Protein AF-A0A7W2JRB6-F1 (afdb_monomer)

Structure (mmCIF, N/CA/C/O backbone):
data_AF-A0A7W2JRB6-F1
#
_entry.id   AF-A0A7W2JRB6-F1
#
loop_
_atom_site.group_PDB
_atom_site.id
_atom_site.type_symbol
_atom_site.label_atom_id
_atom_site.label_alt_id
_atom_site.label_comp_id
_atom_site.label_asym_id
_atom_site.label_entity_id
_atom_site.label_seq_id
_atom_site.pdbx_PDB_ins_code
_atom_site.Cartn_x
_atom_site.Cartn_y
_atom_site.Cartn_z
_atom_site.occupancy
_atom_site.B_iso_or_equiv
_atom_site.auth_seq_id
_atom_site.auth_comp_id
_atom_site.auth_asym_id
_atom_site.auth_atom_id
_atom_site.pdbx_PDB_model_num
ATOM 1 N N . MET A 1 1 ? 20.382 -13.571 -6.215 1.00 71.69 1 MET A N 1
ATOM 2 C CA . MET A 1 1 ? 20.059 -13.081 -7.576 1.00 71.69 1 MET A CA 1
ATOM 3 C C . MET A 1 1 ? 20.566 -11.650 -7.695 1.00 71.69 1 MET A C 1
ATOM 5 O O . MET A 1 1 ? 20.358 -10.904 -6.752 1.00 71.69 1 MET A O 1
ATOM 9 N N . SER A 1 2 ? 21.285 -11.275 -8.760 1.00 89.62 2 SER A N 1
ATOM 10 C CA . SER A 1 2 ? 21.800 -9.899 -8.916 1.00 89.62 2 SER A CA 1
ATOM 11 C C . SER A 1 2 ? 20.791 -8.989 -9.627 1.00 89.62 2 SER A C 1
ATOM 13 O O . SER A 1 2 ? 19.946 -9.481 -10.375 1.00 89.62 2 SER A O 1
ATOM 15 N N . LEU A 1 3 ? 20.905 -7.663 -9.458 1.00 87.94 3 LEU A N 1
ATOM 16 C CA . LEU A 1 3 ? 20.039 -6.690 -10.149 1.00 87.94 3 LEU A CA 1
ATOM 17 C C . LEU A 1 3 ? 20.168 -6.748 -11.674 1.00 87.94 3 LEU A C 1
ATOM 19 O O . LEU A 1 3 ? 19.188 -6.526 -12.379 1.00 87.94 3 LEU A O 1
ATOM 23 N N . LYS A 1 4 ? 21.360 -7.075 -12.189 1.00 90.12 4 LYS A N 1
ATOM 24 C CA . LYS A 1 4 ? 21.578 -7.273 -13.629 1.00 90.12 4 LYS A CA 1
ATOM 25 C C . LYS A 1 4 ? 20.821 -8.501 -14.133 1.00 90.12 4 LYS A C 1
ATOM 27 O O . LYS A 1 4 ? 20.047 -8.376 -15.071 1.00 90.12 4 LYS A O 1
ATOM 32 N N . MET A 1 5 ? 20.947 -9.636 -13.441 1.00 89.19 5 MET A N 1
ATOM 33 C CA . MET A 1 5 ? 20.232 -10.867 -13.803 1.00 89.19 5 MET A CA 1
ATOM 34 C C . MET A 1 5 ? 18.711 -10.727 -13.663 1.00 89.19 5 MET A C 1
ATOM 36 O O . MET A 1 5 ? 17.958 -11.268 -14.468 1.00 89.19 5 MET A O 1
ATOM 40 N N . LEU A 1 6 ? 18.241 -10.010 -12.639 1.00 89.31 6 LEU A N 1
ATOM 41 C CA . LEU A 1 6 ? 16.820 -9.706 -12.470 1.00 89.31 6 LEU A CA 1
ATOM 42 C C . LEU A 1 6 ? 16.317 -8.772 -13.574 1.00 89.31 6 LEU A C 1
ATOM 44 O O . LEU A 1 6 ? 15.233 -8.995 -14.104 1.00 89.31 6 LEU A O 1
ATOM 48 N N . GLY A 1 7 ? 17.117 -7.778 -13.961 1.00 89.88 7 GLY A N 1
ATOM 49 C CA . GLY A 1 7 ? 16.800 -6.890 -15.071 1.00 89.88 7 GLY A CA 1
ATOM 50 C C . GLY A 1 7 ? 16.707 -7.607 -16.415 1.00 89.88 7 GLY A C 1
ATOM 51 O O . GLY A 1 7 ? 15.750 -7.392 -17.156 1.00 89.88 7 GLY A O 1
ATOM 52 N N . GL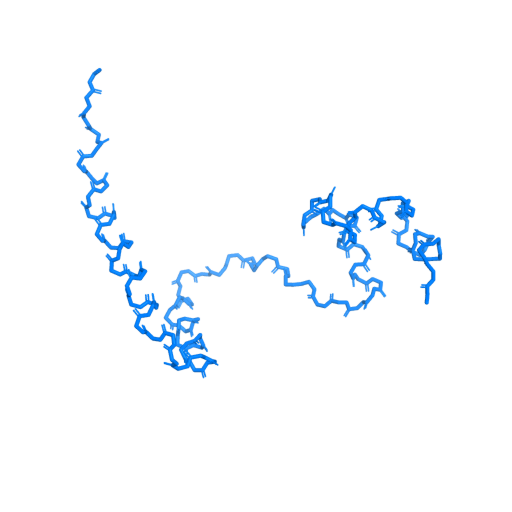U A 1 8 ? 17.636 -8.524 -16.689 1.00 91.31 8 GLU A N 1
ATOM 53 C CA . GLU A 1 8 ? 17.609 -9.381 -17.880 1.00 91.31 8 GLU A CA 1
ATOM 54 C C . GLU A 1 8 ? 16.368 -10.282 -17.902 1.00 91.31 8 GLU A C 1
ATOM 56 O O . GLU A 1 8 ? 15.675 -10.342 -18.914 1.00 91.31 8 GLU A O 1
ATOM 61 N N . LYS A 1 9 ? 16.027 -10.920 -16.772 1.00 89.69 9 LYS A N 1
ATOM 62 C CA . LYS A 1 9 ? 14.832 -11.775 -16.669 1.00 89.69 9 LYS A CA 1
ATOM 63 C C . LYS A 1 9 ? 13.516 -11.004 -16.784 1.00 89.69 9 LYS A C 1
ATOM 65 O O . LYS A 1 9 ? 12.574 -11.507 -17.384 1.00 89.69 9 LYS A O 1
ATOM 70 N N . ALA A 1 10 ? 13.433 -9.809 -16.201 1.00 87.69 10 ALA A N 1
ATOM 71 C CA . ALA A 1 10 ? 12.215 -8.998 -16.204 1.00 87.69 10 ALA A CA 1
ATOM 72 C C . ALA A 1 10 ? 12.078 -8.108 -17.457 1.00 87.69 10 ALA A C 1
ATOM 74 O O . ALA A 1 10 ? 11.027 -7.497 -17.666 1.00 87.69 10 ALA A O 1
ATOM 75 N N . GLY A 1 11 ? 13.131 -7.980 -18.274 1.00 90.62 11 GLY A N 1
ATOM 76 C CA . GLY A 1 11 ? 13.195 -6.989 -19.351 1.00 90.62 11 GLY A CA 1
ATOM 77 C C . GLY A 1 11 ? 13.130 -5.548 -18.825 1.00 90.62 11 GLY A C 1
ATOM 78 O O . GLY A 1 11 ? 12.488 -4.691 -19.433 1.00 90.62 11 GLY A O 1
ATOM 79 N N . VAL A 1 12 ? 13.732 -5.294 -17.659 1.00 89.44 12 VAL A N 1
ATOM 80 C CA . VAL A 1 12 ? 13.754 -3.993 -16.970 1.00 89.44 12 VAL A CA 1
ATOM 81 C C . VAL A 1 12 ? 15.206 -3.591 -16.741 1.00 89.44 12 VAL A C 1
ATOM 83 O O . VAL A 1 12 ? 16.008 -4.387 -16.266 1.00 89.44 12 VAL A O 1
ATOM 86 N N . HIS A 1 13 ? 15.577 -2.347 -17.045 1.00 92.31 13 HIS A N 1
ATOM 87 C CA . HIS A 1 13 ? 16.960 -1.920 -16.840 1.00 92.31 13 HIS A CA 1
ATOM 88 C C . HIS A 1 13 ? 17.311 -1.913 -15.341 1.00 92.31 13 HIS A C 1
ATOM 90 O O . HIS A 1 13 ? 16.546 -1.395 -14.525 1.00 92.31 13 HIS A O 1
ATOM 96 N N . TYR A 1 14 ? 18.481 -2.439 -14.965 1.00 91.19 14 TYR A N 1
ATOM 97 C CA . TYR A 1 14 ? 18.865 -2.621 -13.555 1.00 91.19 14 TYR A CA 1
ATOM 98 C C . TYR A 1 14 ? 18.825 -1.318 -12.733 1.00 91.19 14 TYR A C 1
ATOM 100 O O . TYR A 1 14 ? 18.538 -1.345 -11.538 1.00 91.19 14 TYR A O 1
ATOM 108 N N . THR A 1 15 ? 19.065 -0.161 -13.363 1.00 91.31 15 THR A N 1
ATOM 109 C CA . THR A 1 15 ? 18.964 1.149 -12.695 1.00 91.31 15 THR A CA 1
ATOM 110 C C . THR A 1 15 ? 17.532 1.491 -12.289 1.00 91.31 15 THR A C 1
ATOM 112 O O . THR A 1 15 ? 17.335 2.148 -11.271 1.00 91.31 15 THR A O 1
ATOM 115 N N . GLN A 1 16 ? 16.528 1.033 -13.043 1.00 89.25 16 GLN A N 1
ATOM 116 C CA . GLN A 1 16 ? 15.121 1.213 -12.686 1.00 89.25 16 GLN A CA 1
ATOM 117 C C . GLN A 1 16 ? 14.759 0.353 -11.479 1.00 89.25 16 GLN A C 1
ATOM 119 O O . GLN A 1 16 ? 14.090 0.844 -10.579 1.00 89.25 16 GLN A O 1
ATOM 124 N N . ILE A 1 17 ? 15.261 -0.883 -11.421 1.00 89.69 17 ILE A N 1
ATOM 125 C CA . ILE A 1 17 ? 15.078 -1.769 -10.263 1.00 89.69 17 ILE A CA 1
ATOM 126 C C . ILE A 1 17 ? 15.747 -1.156 -9.029 1.00 89.69 17 ILE A C 1
ATOM 128 O O . ILE A 1 17 ? 15.115 -1.014 -7.991 1.00 89.69 17 ILE A O 1
ATOM 132 N N . SER A 1 18 ? 16.981 -0.671 -9.173 1.00 90.94 18 SER A N 1
ATOM 133 C CA . SER A 1 18 ? 17.704 0.003 -8.092 1.00 90.94 18 SER A CA 1
ATOM 134 C C . SER A 1 18 ? 16.977 1.256 -7.576 1.00 90.94 18 SER A C 1
ATOM 136 O O . SER A 1 18 ? 16.987 1.527 -6.380 1.00 90.94 18 SER A O 1
ATOM 138 N N . ARG A 1 19 ? 16.309 2.017 -8.457 1.00 90.38 19 ARG A N 1
ATOM 139 C CA . ARG A 1 19 ? 15.435 3.132 -8.052 1.00 90.38 19 ARG A CA 1
ATOM 140 C C . ARG A 1 19 ? 14.191 2.652 -7.306 1.00 90.38 19 ARG A C 1
ATOM 142 O O . ARG A 1 19 ? 13.807 3.289 -6.333 1.00 90.38 19 ARG A O 1
ATOM 149 N N . MET A 1 20 ? 13.571 1.553 -7.743 1.00 89.12 20 MET A N 1
ATOM 150 C CA . MET A 1 20 ? 12.415 0.961 -7.056 1.00 89.12 20 MET A CA 1
ATOM 151 C C . MET A 1 20 ? 12.778 0.529 -5.632 1.00 89.12 20 MET A C 1
ATOM 153 O O . MET A 1 20 ? 12.036 0.847 -4.710 1.00 89.12 20 MET A O 1
ATOM 157 N N . GLU A 1 21 ? 13.934 -0.112 -5.436 1.00 85.19 21 GLU A N 1
ATOM 158 C CA . GLU A 1 21 ? 14.410 -0.530 -4.106 1.00 85.19 21 GLU A CA 1
ATOM 159 C C . GLU A 1 21 ? 14.664 0.653 -3.163 1.00 85.19 21 GLU A C 1
ATOM 161 O O . GLU A 1 21 ? 14.477 0.532 -1.957 1.00 85.19 21 GLU A O 1
ATOM 166 N N . ARG A 1 22 ? 15.039 1.818 -3.708 1.00 89.69 22 ARG A N 1
ATOM 167 C CA . ARG A 1 22 ? 15.192 3.068 -2.946 1.00 89.69 22 ARG A CA 1
ATOM 168 C C . ARG A 1 22 ? 13.885 3.842 -2.740 1.00 89.69 22 ARG A C 1
ATOM 170 O O . ARG A 1 22 ? 13.917 4.927 -2.170 1.00 89.69 22 ARG A O 1
ATOM 177 N N . GLY A 1 23 ? 12.750 3.334 -3.224 1.00 83.25 23 GLY A N 1
ATOM 178 C CA . GLY A 1 23 ? 11.458 4.024 -3.145 1.00 83.25 23 GLY A CA 1
ATOM 179 C C . GLY A 1 23 ? 11.286 5.179 -4.142 1.00 83.25 23 GLY A C 1
ATOM 180 O O . GLY A 1 23 ? 10.301 5.905 -4.080 1.00 83.25 23 GLY A O 1
ATOM 181 N N . GLU A 1 24 ? 12.197 5.342 -5.105 1.00 83.00 24 GLU A N 1
ATOM 182 C CA . GLU A 1 24 ? 12.191 6.429 -6.101 1.00 83.00 24 GLU A CA 1
ATOM 183 C C . GLU A 1 24 ? 11.416 6.067 -7.390 1.00 83.00 24 GLU A C 1
ATOM 185 O O . GLU A 1 24 ? 11.709 6.578 -8.482 1.00 83.00 24 GLU A O 1
ATOM 190 N N . GLY A 1 25 ? 10.471 5.125 -7.294 1.00 72.31 25 GLY A N 1
ATOM 191 C CA . GLY A 1 25 ? 9.726 4.554 -8.416 1.00 72.31 25 GLY A CA 1
ATOM 192 C C . GLY A 1 25 ? 8.215 4.534 -8.183 1.00 72.31 25 GLY A C 1
ATOM 193 O O . GLY A 1 25 ? 7.737 4.547 -7.055 1.00 72.31 25 GLY A O 1
ATOM 194 N N . VAL A 1 26 ? 7.442 4.477 -9.269 1.00 73.88 26 VAL A N 1
ATOM 195 C CA . VAL A 1 26 ? 5.976 4.397 -9.189 1.00 73.88 26 VAL A CA 1
ATOM 196 C C . VAL A 1 26 ? 5.555 3.009 -8.690 1.00 73.88 26 VAL A C 1
ATOM 198 O O . VAL A 1 26 ? 5.826 2.004 -9.359 1.00 73.88 26 VAL A O 1
ATOM 201 N N . LEU A 1 27 ? 4.833 2.983 -7.561 1.00 67.81 27 LEU A N 1
ATOM 202 C CA . LEU A 1 27 ? 4.380 1.791 -6.817 1.00 67.81 27 LEU A CA 1
ATOM 203 C C . LEU A 1 27 ? 3.493 0.813 -7.612 1.00 67.81 27 LEU A C 1
ATOM 205 O O . LEU A 1 27 ? 3.258 -0.303 -7.167 1.00 67.81 27 LEU A O 1
ATOM 209 N N . LEU A 1 28 ? 3.006 1.203 -8.792 1.00 70.56 28 LEU A N 1
ATOM 210 C CA . LEU A 1 28 ? 2.176 0.368 -9.673 1.00 70.56 28 LEU A CA 1
ATOM 211 C C . LEU A 1 28 ? 2.634 0.415 -11.139 1.00 70.56 28 LEU A C 1
ATOM 213 O O . LEU A 1 28 ? 1.854 0.173 -12.061 1.00 70.56 28 LEU A O 1
ATOM 217 N N . SER A 1 29 ? 3.905 0.740 -11.388 1.00 80.25 29 SER A N 1
ATOM 218 C CA . SER A 1 29 ? 4.432 0.722 -12.755 1.00 80.25 29 SER A CA 1
ATOM 219 C C . SER A 1 29 ? 4.407 -0.688 -13.359 1.00 80.25 29 SER A C 1
ATOM 221 O O . SER A 1 29 ? 4.590 -1.692 -12.667 1.00 80.25 29 SER A O 1
ATOM 223 N N . LYS A 1 30 ? 4.250 -0.771 -14.689 1.00 84.62 30 LYS A N 1
ATOM 224 C CA . LYS A 1 30 ? 4.337 -2.041 -15.438 1.00 84.62 30 LYS A CA 1
ATOM 225 C C . LYS A 1 30 ? 5.639 -2.793 -15.135 1.00 84.62 30 LYS A C 1
ATOM 227 O O . LYS A 1 30 ? 5.630 -4.014 -15.028 1.00 84.62 30 LYS A O 1
ATOM 232 N N . ASN A 1 31 ? 6.742 -2.063 -14.966 1.00 86.81 31 ASN A N 1
ATOM 233 C CA . ASN A 1 31 ? 8.053 -2.648 -14.690 1.00 86.81 31 ASN A CA 1
ATOM 234 C C . ASN A 1 31 ? 8.141 -3.222 -13.273 1.00 86.81 31 ASN A C 1
ATOM 236 O O . ASN A 1 31 ? 8.689 -4.306 -13.109 1.00 86.81 31 ASN A O 1
ATOM 240 N N . LEU A 1 32 ? 7.549 -2.559 -12.275 1.00 85.88 32 LEU A N 1
ATOM 241 C CA . LEU A 1 32 ? 7.481 -3.105 -10.920 1.00 85.88 32 LEU A CA 1
ATOM 242 C C . LEU A 1 32 ? 6.655 -4.396 -10.884 1.00 85.88 32 LEU A C 1
ATOM 244 O O . LEU A 1 32 ? 7.089 -5.372 -10.288 1.00 85.88 32 LEU A O 1
ATOM 248 N N . ARG A 1 33 ? 5.527 -4.450 -11.609 1.00 86.12 33 ARG A N 1
ATOM 249 C CA . ARG A 1 33 ? 4.721 -5.678 -11.716 1.00 86.12 33 ARG A CA 1
ATOM 250 C C . ARG A 1 33 ? 5.523 -6.850 -12.292 1.00 86.12 33 ARG A C 1
ATOM 252 O O . ARG A 1 33 ? 5.497 -7.926 -11.709 1.00 86.12 33 ARG A O 1
ATOM 259 N N . LYS A 1 34 ? 6.268 -6.627 -13.382 1.00 88.44 34 LYS A N 1
ATOM 260 C CA . LYS A 1 34 ? 7.152 -7.647 -13.980 1.00 88.44 34 LYS A CA 1
ATOM 261 C C . LYS A 1 34 ? 8.218 -8.133 -12.996 1.00 88.44 34 LYS A C 1
ATOM 263 O O . LYS A 1 34 ? 8.486 -9.325 -12.913 1.00 88.44 34 LYS A O 1
ATOM 268 N N . VAL A 1 35 ? 8.824 -7.212 -12.246 1.00 88.31 35 VAL A N 1
ATOM 269 C CA . VAL A 1 35 ? 9.824 -7.552 -11.224 1.00 88.31 35 VAL A CA 1
ATOM 270 C C . VAL A 1 35 ? 9.195 -8.396 -10.112 1.00 88.31 35 VAL A C 1
ATOM 272 O O . VAL A 1 35 ? 9.758 -9.425 -9.749 1.00 88.31 35 VAL A O 1
ATOM 275 N N . CYS A 1 36 ? 8.016 -8.022 -9.614 1.00 86.94 36 CYS A N 1
ATOM 276 C CA . CYS A 1 36 ? 7.316 -8.791 -8.587 1.00 86.94 36 CYS A CA 1
ATOM 277 C C . CYS A 1 36 ? 6.870 -10.179 -9.073 1.00 86.94 36 CYS A C 1
ATOM 279 O O . CYS A 1 36 ? 6.956 -11.126 -8.300 1.00 86.94 36 CYS A O 1
ATOM 281 N N . GLU A 1 37 ? 6.455 -10.319 -10.337 1.00 87.69 37 GLU A N 1
ATOM 282 C CA . GLU A 1 37 ? 6.108 -11.610 -10.951 1.00 87.69 37 GLU A CA 1
ATOM 283 C C . GLU A 1 37 ? 7.309 -12.569 -10.961 1.00 87.69 37 GLU A C 1
ATOM 285 O O . GLU A 1 37 ? 7.197 -13.712 -10.523 1.00 87.69 37 GLU A O 1
ATOM 290 N N . ILE A 1 38 ? 8.489 -12.080 -11.364 1.00 89.12 38 ILE A N 1
ATOM 291 C CA . ILE A 1 38 ? 9.736 -12.863 -11.341 1.00 89.12 38 ILE A CA 1
ATOM 292 C C . ILE A 1 38 ? 10.152 -13.229 -9.913 1.00 89.12 38 ILE A C 1
ATOM 294 O O . ILE A 1 38 ? 10.671 -14.321 -9.682 1.00 89.12 38 ILE A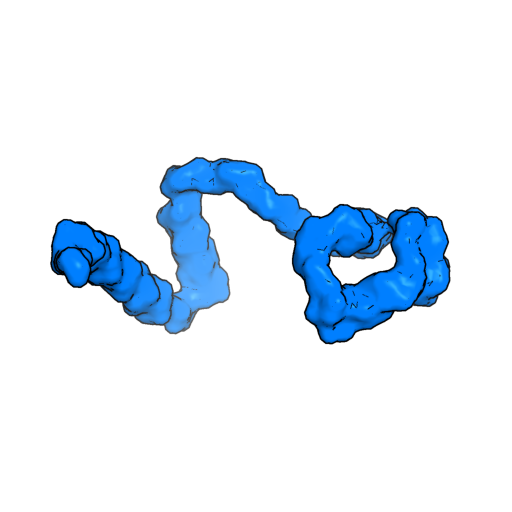 O 1
ATOM 298 N N . LEU A 1 39 ? 9.952 -12.316 -8.963 1.00 87.31 39 LEU A N 1
ATOM 299 C CA . LEU A 1 39 ? 10.288 -12.532 -7.556 1.00 87.31 39 LEU A CA 1
ATOM 300 C C . LEU A 1 39 ? 9.208 -13.309 -6.788 1.00 87.31 39 LEU A C 1
ATOM 302 O O . LEU A 1 39 ? 9.398 -13.569 -5.604 1.00 87.31 39 LEU A O 1
ATOM 306 N N . GLN A 1 40 ? 8.095 -13.665 -7.441 1.00 85.56 40 GLN A N 1
ATOM 307 C CA . GLN A 1 40 ? 6.927 -14.304 -6.825 1.00 85.56 40 GLN A CA 1
ATOM 308 C C . GLN A 1 40 ? 6.413 -13.557 -5.584 1.00 85.56 40 GLN A C 1
ATOM 310 O O . GLN A 1 40 ? 5.850 -14.151 -4.665 1.00 85.56 40 GLN A O 1
ATOM 315 N N . VAL A 1 41 ? 6.598 -12.236 -5.553 1.00 83.00 41 VAL A N 1
ATOM 316 C CA . VAL A 1 41 ? 6.046 -11.398 -4.493 1.00 83.00 41 VAL A CA 1
ATOM 317 C C . VAL A 1 41 ? 4.567 -11.210 -4.806 1.00 83.00 41 VAL A C 1
ATOM 319 O O . VAL A 1 41 ? 4.249 -10.745 -5.907 1.00 83.00 41 VAL A O 1
ATOM 322 N N . PRO A 1 42 ? 3.654 -11.542 -3.878 1.00 73.31 42 PRO A N 1
ATOM 323 C CA . PRO A 1 42 ? 2.241 -11.282 -4.073 1.00 73.31 42 PRO A CA 1
ATOM 324 C C . PRO A 1 42 ? 2.050 -9.771 -4.175 1.00 73.31 42 PRO A C 1
ATOM 326 O O . PRO A 1 42 ? 2.081 -9.049 -3.182 1.00 73.31 42 PRO A O 1
ATOM 329 N N . VAL A 1 43 ? 1.882 -9.274 -5.399 1.00 66.94 43 VAL A N 1
ATOM 330 C CA . VAL A 1 43 ? 1.357 -7.931 -5.607 1.00 66.94 43 VAL A CA 1
ATOM 331 C C . VAL A 1 43 ? -0.132 -8.065 -5.357 1.00 66.94 43 VAL A C 1
ATOM 333 O O . VAL A 1 43 ? -0.778 -8.786 -6.124 1.00 66.94 43 VAL A O 1
ATOM 336 N N . PRO A 1 44 ? -0.704 -7.415 -4.329 1.00 60.34 44 PRO A N 1
ATOM 337 C CA . PRO A 1 44 ? -2.141 -7.251 -4.287 1.00 60.34 44 PRO A CA 1
ATOM 338 C C . PRO A 1 44 ? -2.490 -6.479 -5.556 1.00 60.34 44 PRO A C 1
ATOM 340 O O . PRO A 1 44 ? -2.251 -5.275 -5.662 1.00 60.34 44 PRO A O 1
ATOM 343 N N . LEU A 1 45 ? -2.950 -7.206 -6.580 1.00 55.97 45 LEU A N 1
ATOM 344 C CA . LEU A 1 45 ? -3.586 -6.617 -7.742 1.00 55.97 45 LEU A CA 1
ATOM 345 C C . LEU A 1 45 ? -4.611 -5.682 -7.139 1.00 55.97 45 LEU A C 1
ATOM 347 O O . LEU A 1 45 ? -5.451 -6.166 -6.383 1.00 55.97 45 LEU A O 1
ATOM 351 N N . ALA A 1 46 ? -4.448 -4.374 -7.367 1.00 56.03 46 ALA A N 1
ATOM 352 C CA . ALA A 1 46 ? -5.381 -3.363 -6.899 1.00 56.03 46 ALA A CA 1
ATOM 353 C C . ALA A 1 46 ? -6.774 -3.942 -7.106 1.00 56.03 46 ALA A C 1
ATOM 355 O O . ALA A 1 46 ? -7.147 -4.207 -8.252 1.00 56.03 46 ALA A O 1
ATOM 356 N N . SER A 1 47 ? -7.395 -4.308 -5.981 1.00 46.12 47 SER A N 1
ATOM 357 C CA . SER A 1 47 ? -8.538 -5.205 -5.939 1.00 46.12 47 SER A CA 1
ATOM 358 C C . SER A 1 47 ? -9.555 -4.622 -6.896 1.00 46.12 47 SER A C 1
ATOM 360 O O . SER A 1 47 ? -10.027 -3.503 -6.681 1.00 46.12 47 SER A O 1
ATOM 362 N N . GLY A 1 48 ? -9.753 -5.298 -8.030 1.00 42.84 48 GLY A N 1
ATOM 363 C CA . GLY A 1 48 ? -10.682 -4.845 -9.045 1.00 42.84 48 GLY A CA 1
ATOM 364 C C . GLY A 1 48 ? -12.017 -4.711 -8.350 1.00 42.84 48 GLY A C 1
ATOM 365 O O . GLY A 1 48 ? -12.507 -5.715 -7.856 1.00 42.84 48 GLY A O 1
ATOM 366 N N . ALA A 1 49 ? -12.505 -3.473 -8.233 1.00 46.53 49 ALA A N 1
ATOM 367 C CA . ALA A 1 49 ? -13.770 -3.128 -7.606 1.00 46.53 49 ALA A CA 1
ATOM 368 C C . ALA A 1 49 ? -14.113 -4.063 -6.434 1.00 46.53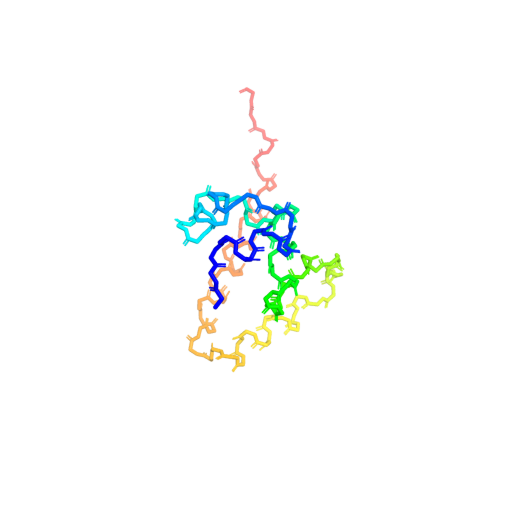 49 ALA A C 1
ATOM 370 O O . ALA A 1 49 ? -14.938 -4.964 -6.581 1.00 46.53 49 ALA A O 1
ATOM 371 N N . SER A 1 50 ? -13.491 -3.862 -5.265 1.00 45.62 50 SER A N 1
ATOM 372 C CA . SER A 1 50 ? -14.146 -4.323 -4.040 1.00 45.62 50 SER A CA 1
ATOM 373 C C . SER A 1 50 ? -15.504 -3.633 -4.029 1.00 45.62 50 SER A C 1
ATOM 375 O O . SER A 1 50 ? -15.590 -2.431 -3.778 1.00 45.62 50 SER A O 1
ATOM 377 N N . SER A 1 51 ? -16.531 -4.379 -4.438 1.00 51.06 51 SER A N 1
ATOM 378 C CA . SER A 1 51 ? -17.926 -4.018 -4.284 1.00 51.06 51 SER A CA 1
ATOM 379 C C . SER A 1 51 ? -18.067 -3.406 -2.898 1.00 51.06 51 SER A C 1
ATOM 381 O O . SER A 1 51 ? -17.511 -3.926 -1.928 1.00 51.06 51 SER A O 1
ATOM 383 N N . SER A 1 52 ? -18.791 -2.296 -2.793 1.00 54.22 52 SER A N 1
ATOM 384 C CA . SER A 1 52 ? -19.031 -1.612 -1.520 1.00 54.22 52 SER A CA 1
ATOM 385 C C . SER A 1 52 ? -19.628 -2.527 -0.430 1.00 54.22 52 SER A C 1
ATOM 387 O O . SER A 1 52 ? -19.750 -2.097 0.712 1.00 54.22 52 SER A O 1
ATOM 389 N N . GLY A 1 53 ? -19.985 -3.776 -0.758 1.00 55.28 53 GLY A N 1
ATOM 390 C CA . GLY A 1 53 ? -20.421 -4.806 0.182 1.00 55.28 53 GLY A CA 1
ATOM 391 C C . GLY A 1 53 ? -19.342 -5.388 1.109 1.00 55.28 53 GLY A C 1
ATOM 392 O O . GLY A 1 53 ? -19.714 -5.971 2.118 1.00 55.28 53 GLY A O 1
ATOM 393 N N . ASP A 1 54 ? -18.041 -5.211 0.846 1.00 69.38 54 ASP A N 1
ATOM 394 C CA . ASP A 1 54 ? -16.971 -5.845 1.654 1.00 69.38 54 ASP A CA 1
ATOM 395 C C . ASP A 1 54 ? -16.367 -4.948 2.751 1.00 69.38 54 ASP A C 1
ATOM 397 O O . ASP A 1 54 ? -15.465 -5.366 3.480 1.00 69.38 54 ASP A O 1
ATOM 401 N N . LEU A 1 55 ? -16.828 -3.701 2.898 1.00 76.75 55 LEU A N 1
ATOM 402 C CA . LEU A 1 55 ? -16.287 -2.788 3.913 1.00 76.75 55 LEU A CA 1
ATOM 403 C C . LEU A 1 55 ? -16.466 -3.317 5.352 1.00 76.75 55 LEU A C 1
ATOM 405 O O . LEU A 1 55 ? -15.477 -3.322 6.088 1.00 76.75 55 LEU A O 1
ATOM 409 N N . PRO A 1 56 ? -17.655 -3.812 5.760 1.00 80.31 56 PRO A N 1
ATOM 410 C CA . PRO A 1 56 ? -17.854 -4.316 7.118 1.00 80.31 56 PRO A CA 1
ATOM 411 C C . PRO A 1 56 ? -16.944 -5.511 7.418 1.00 80.31 56 PRO A C 1
ATOM 413 O O . PRO A 1 56 ? -16.349 -5.585 8.490 1.00 80.31 56 PRO A O 1
ATOM 416 N N . GLN A 1 57 ? -16.776 -6.404 6.437 1.00 79.75 57 GLN A N 1
ATOM 417 C CA . GLN A 1 57 ? -15.915 -7.581 6.538 1.00 79.75 57 GLN A CA 1
ATOM 418 C C . GLN A 1 57 ? -14.446 -7.174 6.733 1.00 79.75 57 GLN A C 1
ATOM 420 O O . GLN A 1 57 ? -13.784 -7.645 7.651 1.00 79.75 57 GLN A O 1
ATOM 425 N N . LYS A 1 58 ? -13.958 -6.215 5.937 1.00 81.12 58 LYS A N 1
ATOM 426 C CA . LYS A 1 58 ? -12.575 -5.718 6.016 1.00 81.12 58 LYS A CA 1
ATOM 427 C C . LYS A 1 58 ? -12.287 -4.972 7.316 1.00 81.12 58 LYS A C 1
ATOM 429 O O . LYS A 1 58 ? -11.188 -5.094 7.851 1.00 81.12 58 LYS A O 1
ATOM 434 N N . VAL A 1 59 ? -13.254 -4.206 7.823 1.00 82.19 59 VAL A N 1
ATOM 435 C CA . VAL A 1 59 ? -13.144 -3.555 9.137 1.00 82.19 59 VAL A CA 1
ATOM 436 C C . VAL A 1 59 ? -13.088 -4.614 10.238 1.00 82.19 59 VAL A C 1
ATOM 438 O O . VAL A 1 59 ? -12.237 -4.528 11.121 1.00 82.19 59 VAL A O 1
ATOM 441 N N . GLN A 1 60 ? -13.924 -5.650 10.153 1.00 82.75 60 GLN A N 1
ATOM 442 C CA . GLN A 1 60 ? -13.921 -6.749 11.113 1.00 82.75 60 GLN A CA 1
ATOM 443 C C . GLN A 1 60 ? -12.601 -7.536 11.099 1.00 82.75 60 GLN A C 1
ATOM 445 O O . GLN A 1 60 ? -12.059 -7.830 12.165 1.00 82.75 60 GLN A O 1
ATOM 450 N N . ASP A 1 61 ? -12.048 -7.833 9.921 1.00 84.56 61 ASP A N 1
ATOM 451 C CA . ASP A 1 61 ? -10.741 -8.485 9.783 1.00 84.56 61 ASP A CA 1
ATOM 452 C C . ASP A 1 61 ? -9.606 -7.624 10.352 1.00 84.56 61 ASP A C 1
ATOM 454 O O . ASP A 1 61 ? -8.698 -8.143 11.002 1.00 84.56 61 ASP A O 1
ATOM 458 N N . LEU A 1 62 ? -9.674 -6.301 10.169 1.00 83.19 62 LEU A N 1
ATOM 459 C CA . LEU A 1 62 ? -8.689 -5.368 10.716 1.00 83.19 62 LEU A CA 1
ATOM 460 C C . LEU A 1 62 ? -8.738 -5.317 12.251 1.00 83.19 62 LEU A C 1
ATOM 462 O O . LEU A 1 62 ? -7.690 -5.347 12.895 1.00 83.19 62 LEU A O 1
ATOM 466 N N . ILE A 1 63 ? -9.940 -5.305 12.837 1.00 86.69 63 ILE A N 1
ATOM 467 C CA . ILE A 1 63 ? -10.134 -5.380 14.294 1.00 86.69 63 ILE A CA 1
ATOM 468 C C . ILE A 1 63 ? -9.615 -6.719 14.832 1.00 86.69 63 ILE A C 1
ATOM 470 O O . ILE A 1 63 ? -8.927 -6.744 15.850 1.00 86.69 63 ILE A O 1
ATOM 474 N N . ASN A 1 64 ? -9.875 -7.827 14.132 1.00 84.81 64 ASN A N 1
ATOM 475 C CA . ASN A 1 64 ? -9.381 -9.149 14.528 1.00 84.81 64 ASN A CA 1
ATOM 476 C C . ASN A 1 64 ? -7.849 -9.244 14.460 1.00 84.81 64 ASN A C 1
ATOM 478 O O . ASN A 1 64 ? -7.230 -9.860 15.327 1.00 84.81 64 ASN A O 1
ATOM 482 N N . ALA A 1 65 ? -7.230 -8.628 13.450 1.00 87.19 65 ALA A N 1
ATOM 483 C CA . ALA A 1 65 ? -5.777 -8.585 13.308 1.00 87.19 65 ALA A CA 1
ATOM 484 C C . ALA A 1 65 ? -5.118 -7.673 14.355 1.00 87.19 65 ALA A C 1
ATOM 486 O O . ALA A 1 65 ? -4.016 -7.971 14.817 1.00 87.19 65 ALA A O 1
ATOM 487 N N . TRP A 1 66 ? -5.789 -6.583 14.741 1.00 88.12 66 TRP A N 1
ATOM 488 C CA . TRP A 1 66 ? -5.296 -5.579 15.684 1.00 88.12 66 TRP A CA 1
ATOM 489 C C . TRP A 1 66 ? -6.391 -5.128 16.667 1.00 88.12 66 TRP A C 1
ATOM 491 O O . TRP A 1 66 ? -6.927 -4.021 16.554 1.00 88.12 66 TRP A O 1
ATOM 501 N N . PRO A 1 67 ? -6.683 -5.925 17.709 1.00 80.19 67 PRO A N 1
ATOM 502 C CA . PRO A 1 67 ? -7.784 -5.636 18.631 1.00 80.19 67 PRO A CA 1
ATOM 503 C C . PRO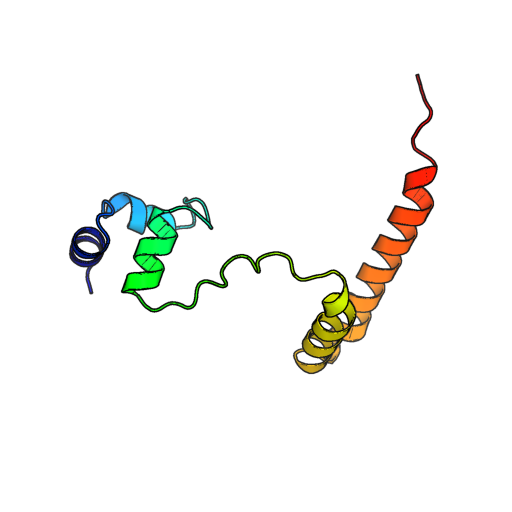 A 1 67 ? -7.587 -4.334 19.419 1.00 80.19 67 PRO A C 1
ATOM 505 O O . PRO A 1 67 ? -8.545 -3.647 19.751 1.00 80.19 67 PRO A O 1
ATOM 508 N N . GLN A 1 68 ? -6.338 -3.920 19.658 1.00 88.38 68 GLN A N 1
ATOM 509 C CA . GLN A 1 68 ? -6.040 -2.646 20.326 1.00 88.38 68 GLN A CA 1
ATOM 510 C C . GLN A 1 68 ? -6.361 -1.414 19.461 1.00 88.38 68 GLN A C 1
ATOM 512 O O . GLN A 1 68 ? -6.440 -0.304 19.983 1.00 88.38 68 GLN A O 1
ATOM 517 N N . SER A 1 69 ? -6.535 -1.590 18.147 1.00 82.88 69 SER A N 1
ATOM 518 C CA . SER A 1 69 ? -6.785 -0.493 17.204 1.00 82.88 69 SER A CA 1
ATOM 519 C C . SER A 1 69 ? -8.262 -0.109 17.077 1.00 82.88 69 SER A C 1
ATOM 521 O O . SER A 1 69 ? -8.566 0.887 16.427 1.00 82.88 69 SER A O 1
ATOM 523 N N . GLU A 1 70 ? -9.175 -0.831 17.735 1.00 84.56 70 GLU A N 1
ATOM 524 C CA . GLU A 1 70 ? -10.628 -0.623 17.649 1.00 84.56 70 GLU A CA 1
ATOM 525 C C . GLU A 1 70 ? -11.038 0.844 17.865 1.00 84.56 70 GLU A C 1
ATOM 527 O O . GLU A 1 70 ? -11.816 1.397 17.090 1.00 84.56 70 GLU A O 1
ATOM 532 N N . GLN A 1 71 ? -10.463 1.505 18.873 1.00 85.00 71 GLN A N 1
ATOM 533 C CA . GLN A 1 71 ? -10.751 2.912 19.182 1.00 85.00 71 GLN A CA 1
ATOM 534 C C . GLN A 1 71 ? -10.259 3.878 18.093 1.00 85.00 71 GLN A C 1
ATOM 536 O O . GLN A 1 71 ? -10.911 4.881 17.818 1.00 85.00 71 GLN A O 1
ATOM 541 N N . LEU A 1 72 ? -9.127 3.571 17.454 1.00 87.56 72 LEU A N 1
ATOM 542 C CA . LEU A 1 72 ? -8.589 4.370 16.348 1.00 87.56 72 LEU A CA 1
ATOM 543 C C . LEU A 1 72 ? -9.417 4.180 15.077 1.00 87.56 72 LEU A C 1
ATOM 545 O O . LEU A 1 72 ? -9.644 5.130 14.339 1.00 87.56 72 LEU A O 1
ATOM 549 N N . ILE A 1 73 ? -9.885 2.957 14.825 1.00 86.75 73 ILE A N 1
ATOM 550 C CA . ILE A 1 73 ? -10.758 2.671 13.686 1.00 86.75 73 ILE 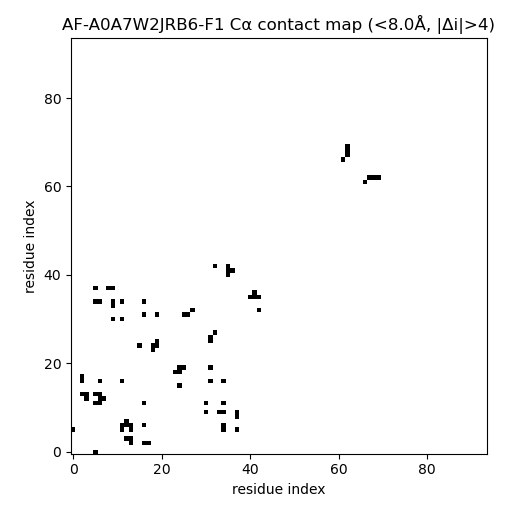A CA 1
ATOM 551 C C . ILE A 1 73 ? -12.083 3.423 13.853 1.00 86.75 73 ILE A C 1
ATOM 553 O O . ILE A 1 73 ? -12.520 4.076 12.909 1.00 86.75 73 ILE A O 1
ATOM 557 N N . ARG A 1 74 ? -12.680 3.404 15.055 1.00 86.75 74 ARG A N 1
ATOM 558 C CA . ARG A 1 74 ? -13.897 4.177 15.354 1.00 86.75 74 ARG A CA 1
ATOM 559 C C . ARG A 1 74 ? -13.703 5.673 15.135 1.00 86.75 74 ARG A C 1
ATOM 561 O O . ARG A 1 74 ? -14.466 6.258 14.382 1.00 86.75 74 ARG A O 1
ATOM 568 N N . SER A 1 75 ? -12.648 6.264 15.701 1.00 88.50 75 SER A N 1
ATOM 569 C CA . SER A 1 75 ? -12.431 7.711 15.581 1.00 88.50 75 SER A CA 1
ATOM 570 C C . SER A 1 75 ? -12.241 8.174 14.135 1.00 88.50 75 SER A C 1
ATOM 572 O O . SER A 1 75 ? -12.650 9.279 13.784 1.00 88.50 75 SER A O 1
ATOM 574 N N . VAL A 1 76 ? -11.655 7.332 13.279 1.00 87.31 76 VAL A N 1
ATOM 575 C CA . VAL A 1 76 ? -11.542 7.604 11.842 1.00 87.31 76 VAL A CA 1
ATOM 576 C C . VAL A 1 76 ? -12.905 7.523 11.153 1.00 87.31 76 VAL A C 1
ATOM 578 O O . VAL A 1 76 ? -13.203 8.385 10.331 1.00 87.31 76 VAL A O 1
ATOM 581 N N . VAL A 1 77 ? -13.731 6.523 11.475 1.00 87.31 77 VAL A N 1
ATOM 582 C CA . VAL A 1 77 ? -15.081 6.385 10.899 1.00 87.31 77 VAL A CA 1
ATOM 583 C C . VAL A 1 77 ? -15.971 7.560 11.310 1.00 87.31 77 VAL A C 1
ATOM 585 O O . VAL A 1 77 ? -16.517 8.216 10.427 1.00 87.31 77 VAL A O 1
ATOM 588 N N . ASP A 1 78 ? -16.001 7.912 12.599 1.00 88.69 78 ASP A N 1
ATOM 589 C CA . ASP A 1 78 ? -16.763 9.059 13.115 1.00 88.69 78 ASP A CA 1
ATOM 590 C C . ASP A 1 78 ? -16.341 10.373 12.432 1.00 88.69 78 ASP A C 1
ATOM 592 O O . ASP A 1 78 ? -17.173 11.198 12.046 1.00 88.69 78 ASP A O 1
ATOM 596 N N . ALA A 1 79 ? -15.031 10.576 12.244 1.00 86.06 79 ALA A N 1
ATOM 597 C CA . ALA A 1 79 ? -14.507 11.760 11.570 1.00 86.06 79 ALA A CA 1
ATOM 598 C C . ALA A 1 79 ? -14.911 11.819 10.089 1.00 86.06 79 ALA A C 1
ATOM 600 O O . ALA A 1 79 ? -15.151 12.908 9.565 1.00 86.06 79 ALA A O 1
ATOM 601 N N . LEU A 1 80 ? -14.990 10.669 9.411 1.00 86.44 80 LEU A N 1
ATOM 602 C CA . LEU A 1 80 ? -15.451 10.586 8.026 1.00 86.44 80 LEU A CA 1
ATOM 603 C C . LEU A 1 80 ? -16.952 10.862 7.923 1.00 86.44 80 LEU A C 1
ATOM 605 O O . LEU A 1 80 ? -17.332 11.669 7.079 1.00 86.44 80 LEU A O 1
ATOM 609 N N . GLU A 1 81 ? -17.783 10.260 8.780 1.00 87.75 81 GLU A N 1
ATOM 610 C CA . GLU A 1 81 ? -19.230 10.532 8.839 1.00 87.75 81 GLU A CA 1
ATOM 611 C C . GLU A 1 81 ? -19.487 12.021 9.080 1.00 87.75 81 GLU A C 1
ATOM 613 O O . GLU A 1 81 ? -20.147 12.671 8.271 1.00 87.75 81 GLU A O 1
ATOM 618 N N . THR A 1 82 ? -18.802 12.599 10.068 1.00 87.62 82 THR A N 1
ATOM 619 C CA . THR A 1 82 ? -18.861 14.037 10.357 1.00 87.62 82 THR A CA 1
ATOM 620 C C . THR A 1 82 ? -18.429 14.877 9.146 1.00 87.62 82 THR A C 1
ATOM 622 O O . THR A 1 82 ? -19.038 15.901 8.840 1.00 87.62 82 THR A O 1
ATOM 625 N N . ALA A 1 83 ? -17.370 14.491 8.429 1.00 85.00 83 ALA A N 1
ATOM 626 C CA . ALA A 1 83 ? -16.908 15.222 7.247 1.00 85.00 83 ALA A CA 1
ATOM 627 C C . ALA A 1 83 ? -17.880 15.115 6.058 1.00 85.00 83 ALA A C 1
ATOM 629 O O . ALA A 1 83 ? -18.012 16.069 5.294 1.00 85.00 83 ALA A O 1
ATOM 630 N N . LEU A 1 84 ? -18.565 13.980 5.910 1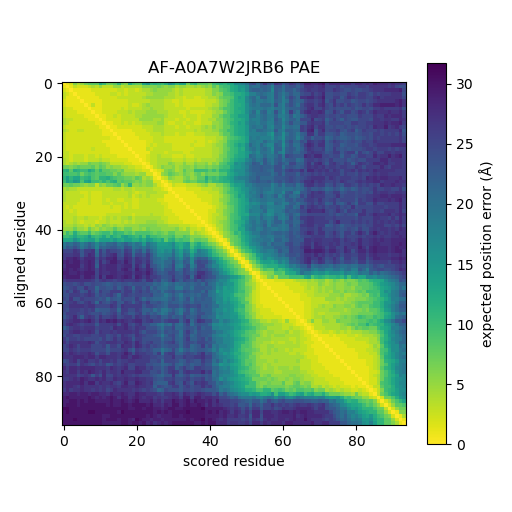.00 84.06 84 LEU A N 1
ATOM 631 C CA . LEU A 1 84 ? -19.608 13.759 4.907 1.00 84.06 84 LEU A CA 1
ATOM 632 C C . LEU A 1 84 ? -20.865 14.578 5.219 1.00 84.06 84 LEU A C 1
ATOM 634 O O . LEU A 1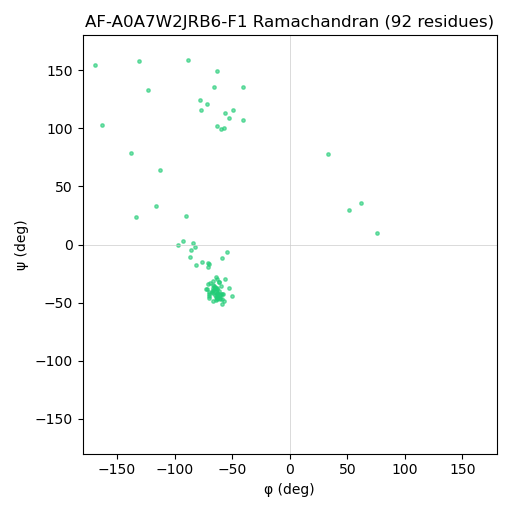 84 ? -21.380 15.251 4.330 1.00 84.06 84 LEU A O 1
ATOM 638 N N . GLU A 1 85 ? -21.304 14.595 6.478 1.00 82.38 85 GLU A N 1
ATOM 639 C CA . GLU A 1 85 ? -22.437 15.408 6.939 1.00 82.38 85 GLU A CA 1
ATOM 640 C C . GLU A 1 85 ? -22.163 16.912 6.784 1.00 82.38 85 GLU A C 1
ATOM 642 O O . GLU A 1 85 ? -23.040 17.674 6.380 1.00 82.38 85 GLU A O 1
ATOM 647 N N . ASN A 1 86 ? -20.925 17.349 7.034 1.00 75.44 86 ASN A N 1
ATOM 648 C CA . ASN A 1 86 ? -20.519 18.748 6.866 1.00 75.44 86 ASN A CA 1
ATOM 649 C C . ASN A 1 86 ? -20.173 19.120 5.409 1.00 75.44 86 ASN A C 1
ATOM 651 O O . ASN A 1 86 ? -20.129 20.304 5.066 1.00 75.44 86 ASN A O 1
ATOM 655 N N . GLY A 1 87 ? -19.924 18.133 4.544 1.00 59.56 87 GLY A N 1
ATOM 656 C CA . GLY A 1 87 ? -19.571 18.318 3.134 1.00 59.56 87 GLY A CA 1
ATOM 657 C C . GLY A 1 87 ? -20.726 18.808 2.252 1.00 59.56 87 GLY A C 1
ATOM 658 O O . GLY A 1 87 ? -20.469 19.396 1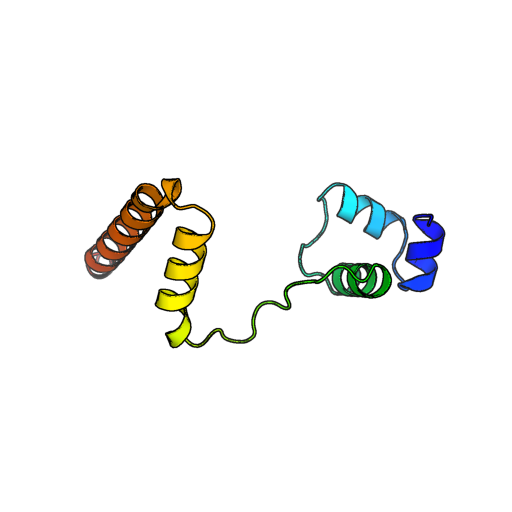.203 1.00 59.56 87 GLY A O 1
ATOM 659 N N . ASP A 1 88 ? -21.978 18.651 2.694 1.00 52.03 88 ASP A N 1
ATOM 660 C CA . ASP A 1 88 ? -23.173 19.190 2.018 1.00 52.03 88 ASP A CA 1
ATOM 661 C C . ASP A 1 88 ? -23.341 20.714 2.231 1.00 52.03 88 ASP A C 1
ATOM 663 O O . ASP A 1 88 ? -24.037 21.393 1.481 1.00 52.03 88 ASP A O 1
ATOM 667 N N . ALA A 1 89 ? -22.627 21.306 3.200 1.00 50.28 89 ALA A N 1
ATOM 668 C CA . ALA A 1 89 ? -22.716 22.735 3.520 1.00 50.28 89 ALA A CA 1
ATOM 669 C C . ALA A 1 89 ? -21.690 23.625 2.782 1.00 50.28 89 ALA A C 1
ATOM 671 O O . ALA A 1 89 ? -21.645 24.834 3.019 1.00 50.28 89 ALA A O 1
ATOM 672 N N . SER A 1 90 ? -20.861 23.068 1.886 1.00 49.50 90 SER A N 1
ATOM 673 C CA . SER A 1 90 ? -19.798 23.808 1.178 1.00 49.50 90 SER A CA 1
ATOM 674 C C . SER A 1 90 ? -19.996 23.891 -0.346 1.00 49.50 90 SER A C 1
ATOM 676 O O . SER A 1 90 ? -19.037 23.954 -1.107 1.00 49.50 90 SER A O 1
ATOM 678 N N . VAL A 1 91 ? -21.245 23.950 -0.822 1.00 52.44 91 VAL A N 1
ATOM 679 C CA . VAL A 1 91 ? -21.583 24.526 -2.143 1.00 52.44 91 VAL A CA 1
ATOM 680 C C . VAL A 1 91 ? -22.396 25.799 -1.927 1.00 52.44 91 VAL A C 1
ATOM 682 O O . VAL A 1 91 ? -23.564 25.919 -2.268 1.00 52.44 91 VAL A O 1
ATOM 685 N N . ALA A 1 92 ? -21.760 26.788 -1.315 1.00 52.06 92 ALA A N 1
ATOM 686 C CA . ALA A 1 92 ? -22.121 28.183 -1.5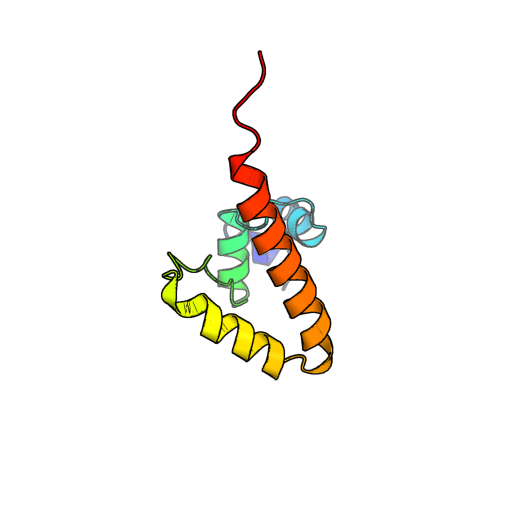05 1.00 52.06 92 ALA A CA 1
ATOM 687 C C . ALA A 1 92 ? -20.964 29.039 -1.008 1.00 52.06 92 ALA A C 1
ATOM 689 O O . ALA A 1 92 ? -20.834 29.269 0.191 1.00 52.06 92 ALA A O 1
ATOM 690 N N . ARG A 1 93 ? -20.160 29.571 -1.930 1.00 38.88 93 ARG A N 1
ATOM 691 C CA . ARG A 1 93 ? -19.990 31.025 -2.001 1.00 38.88 93 ARG A CA 1
ATOM 692 C C . ARG A 1 93 ? -19.257 31.475 -3.276 1.00 38.88 93 ARG A C 1
ATOM 694 O O . ARG A 1 93 ? -18.555 30.665 -3.876 1.00 38.88 93 ARG A O 1
ATOM 701 N N . PRO A 1 94 ? -19.520 32.735 -3.678 1.00 48.12 94 PRO A N 1
ATOM 702 C CA . PRO A 1 94 ? -19.137 33.359 -4.942 1.00 48.12 94 PRO A CA 1
ATOM 703 C C . PRO A 1 94 ? -17.677 33.813 -4.991 1.00 48.12 94 PRO A C 1
ATOM 705 O O . PRO A 1 94 ? -17.048 33.920 -3.912 1.00 48.12 94 PRO A O 1
#

Nearest PDB structures (foldseek):
  2xj3-assembly1_A  TM=8.013E-01  e=1.416E+00  Enterococcus faecalis
  2wiu-assembly1_B  TM=7.053E-01  e=1.037E+00  Escherichia coli
  2xj3-assembly1_B  TM=8.175E-01  e=2.191E+00  Enterococcus faecalis
  2kek-assembly1_B  TM=6.098E-01  e=9.149E-01  Escherichia coli K-12
  5d50-assembly1_C  TM=4.718E-01  e=6.734E+00  Salmonella phage SPC32H

Solvent-accessible surface area (backbone atoms only — not comparable to full-atom values): 5802 Å² total; per-residue (Å²): 137,51,59,62,59,51,15,67,74,48,76,38,62,40,68,58,53,56,30,42,78,71,65,74,49,66,94,79,35,74,64,54,52,40,46,30,61,76,67,67,48,85,69,81,65,77,67,78,74,72,56,86,84,48,54,68,58,53,52,51,52,48,33,72,77,36,64,88,44,47,68,60,54,48,55,53,51,54,52,48,54,53,49,56,68,56,55,74,71,71,86,74,83,135

Foldseek 3Di:
DDLPVLCVQLVHPSVQVVCVVVVNDDPDDPSVVSSCVVVVPDDPPPPDDPDPVCPVVVLVVVCVVPVVCVVVSVVVVVVVVVCVVCVVVPPDDD

Mean predicted aligned error: 15.78 Å

Organism: NCBI:txid78327

Sequence (94 aa):
MSLKMLGEKAGVHYTQISRMERGEGVLLSKNLRKVCEILQVPVPLASGASSSGDLPQKVQDLINAWPQSEQLIRSVVDALETALENGDASVARP

Secondary structure (DSSP, 8-state):
--HHHHHHHHT--HHHHHHHHTT-S-TT-HHHHHHHHHTT-------TT--GGGHHHHHHHHHHH-GGGHHHHHHHHHHHHHHHHHHTT-S---

InterPro domains:
  IPR001387 Cro/C1-type, helix-turn-helix domain [PF01381] (1-43)
  IPR001387 Cro/C1-type, helix-turn-helix domain [PS50943] (1-46)
  IPR001387 Cro/C1-type, helix-turn-helix domain [cd00093] (1-43)
  IPR010982 Lambda repressor-like, DNA-binding domain superfamily [G3DSA:1.10.260.40] (1-46)
  IPR010982 Lambda repressor-like, DNA-binding domain superfamily [SSF47413] (1-43)

pLDDT: mean 78.29, std 14.53, range [38.88, 92.31]

Radius of gyration: 20.61 Å; Cα contacts (8 Å, |Δi|>4): 44; chains: 1; bounding box: 45×48×40 Å